Protein AF-A0A376TXD8-F1 (afdb_monomer_lite)

Structure (mmCIF, N/CA/C/O backbone):
data_AF-A0A376TXD8-F1
#
_entry.id   AF-A0A376TXD8-F1
#
loop_
_atom_site.group_PDB
_atom_site.id
_atom_site.type_symbol
_atom_site.label_atom_id
_atom_site.label_alt_id
_atom_site.label_comp_id
_atom_site.label_asym_id
_atom_site.label_entity_id
_atom_site.label_seq_id
_atom_site.pdbx_PDB_ins_code
_atom_site.Cartn_x
_atom_site.Cartn_y
_atom_site.Cartn_z
_atom_site.occupancy
_atom_site.B_iso_or_equiv
_atom_site.auth_seq_id
_atom_site.auth_comp_id
_atom_site.auth_asym_id
_atom_site.auth_atom_id
_atom_site.pdbx_PDB_model_num
ATOM 1 N N . MET A 1 1 ? -13.820 11.924 5.774 1.00 65.69 1 MET A N 1
ATOM 2 C CA . MET A 1 1 ? -12.631 11.388 5.081 1.00 65.69 1 MET A CA 1
ATOM 3 C C . MET A 1 1 ? -12.832 11.495 3.589 1.00 65.69 1 MET A C 1
ATOM 5 O O . MET A 1 1 ? -13.934 11.227 3.119 1.00 65.69 1 MET A O 1
ATOM 9 N N . THR A 1 2 ? -11.788 11.890 2.873 1.00 83.31 2 THR A N 1
ATOM 10 C CA . THR A 1 2 ? -11.817 12.029 1.415 1.00 83.31 2 THR A CA 1
ATOM 11 C C . THR A 1 2 ? -11.485 10.683 0.780 1.00 83.31 2 THR A C 1
ATOM 13 O O . THR A 1 2 ? -10.575 9.992 1.231 1.00 83.31 2 THR A O 1
ATOM 16 N N . LYS A 1 3 ? -12.220 10.278 -0.258 1.00 85.31 3 LYS A N 1
ATOM 17 C CA . LYS A 1 3 ? -11.833 9.122 -1.075 1.00 85.31 3 LYS A CA 1
ATOM 18 C C . LYS A 1 3 ? -10.859 9.603 -2.145 1.00 85.31 3 LYS A C 1
ATOM 20 O O . LYS A 1 3 ? -11.187 10.530 -2.882 1.00 85.31 3 LYS A O 1
ATOM 25 N N . LEU A 1 4 ? -9.681 8.991 -2.232 1.00 83.25 4 LEU A N 1
ATOM 26 C CA . LEU A 1 4 ? -8.779 9.233 -3.354 1.00 83.25 4 LEU A CA 1
ATOM 27 C C . LEU A 1 4 ? -9.286 8.449 -4.565 1.00 83.25 4 LEU A C 1
ATOM 29 O O . LEU A 1 4 ? -9.490 7.242 -4.468 1.00 83.25 4 LEU A O 1
ATOM 33 N N . TYR A 1 5 ? -9.483 9.111 -5.701 1.00 82.06 5 TYR A N 1
ATOM 34 C CA . TYR A 1 5 ? -9.755 8.439 -6.970 1.00 82.06 5 TYR A CA 1
ATOM 35 C C . TYR A 1 5 ? -8.471 8.421 -7.789 1.00 82.06 5 TYR A C 1
ATOM 37 O O . TYR A 1 5 ? -7.891 9.471 -8.057 1.00 82.06 5 TYR A O 1
ATOM 45 N N . ILE A 1 6 ? -8.011 7.227 -8.155 1.00 79.50 6 ILE A N 1
ATOM 46 C CA . ILE A 1 6 ? -6.819 7.052 -8.981 1.00 79.50 6 ILE A CA 1
ATOM 47 C C . ILE A 1 6 ? -7.295 6.731 -10.392 1.00 79.50 6 ILE A C 1
ATOM 49 O O . ILE A 1 6 ? -7.798 5.638 -10.649 1.00 79.50 6 ILE A O 1
ATOM 53 N N . GLU A 1 7 ? -7.159 7.691 -11.305 1.00 71.81 7 GLU A N 1
ATOM 54 C CA . GLU A 1 7 ? -7.436 7.449 -12.718 1.00 71.81 7 GLU A CA 1
ATOM 55 C C . GLU A 1 7 ? -6.341 6.583 -13.341 1.00 71.81 7 GLU A C 1
ATOM 57 O O . GLU A 1 7 ? -5.137 6.823 -13.196 1.00 71.81 7 GLU A O 1
ATOM 62 N N . HIS A 1 8 ? -6.775 5.554 -14.060 1.00 68.12 8 HIS A N 1
ATOM 63 C CA . HIS A 1 8 ? -5.895 4.725 -14.859 1.00 68.12 8 HIS A CA 1
ATOM 64 C C . HIS A 1 8 ? -5.486 5.479 -16.130 1.00 68.12 8 HIS A C 1
ATOM 66 O O . HIS A 1 8 ? -6.326 5.946 -16.892 1.00 68.12 8 HIS A O 1
ATOM 72 N N . SER A 1 9 ? -4.179 5.573 -16.379 1.00 75.00 9 SER A N 1
ATOM 73 C CA . SER A 1 9 ? -3.668 5.971 -17.687 1.00 75.00 9 SER A CA 1
ATOM 74 C C . SER A 1 9 ? -3.546 4.739 -18.579 1.00 75.00 9 SER A C 1
ATOM 76 O O . SER A 1 9 ? -2.797 3.826 -18.243 1.00 75.00 9 SER A O 1
ATOM 78 N N . GLU A 1 10 ? -4.186 4.769 -19.749 1.00 81.00 10 GLU A N 1
ATOM 79 C CA . GLU A 1 10 ? -4.063 3.742 -20.804 1.00 81.00 10 GLU A CA 1
ATOM 80 C C . GLU A 1 10 ? -2.648 3.663 -21.417 1.00 81.00 10 GLU A C 1
ATOM 82 O O . GLU A 1 10 ? -2.332 2.782 -22.222 1.00 81.00 10 GLU A O 1
ATOM 87 N N . ASN A 1 11 ? -1.758 4.595 -21.057 1.00 83.81 11 ASN A N 1
ATOM 88 C CA . ASN A 1 11 ? -0.380 4.583 -21.518 1.00 83.81 11 ASN A CA 1
ATOM 89 C C . ASN A 1 11 ? 0.397 3.450 -20.834 1.00 83.81 11 ASN A C 1
ATOM 91 O O . ASN A 1 11 ? 0.867 3.588 -19.704 1.00 83.81 11 ASN A O 1
ATOM 95 N N . LYS A 1 12 ? 0.595 2.357 -21.575 1.00 80.94 12 LYS A N 1
ATOM 96 C CA . LYS A 1 12 ? 1.329 1.156 -21.142 1.00 80.94 12 LYS A CA 1
ATOM 97 C C . LYS A 1 12 ? 2.781 1.420 -20.728 1.00 80.94 12 LYS A C 1
ATOM 99 O O . LYS A 1 12 ? 3.354 0.604 -20.017 1.00 80.94 12 LYS A O 1
ATOM 104 N N . ASN A 1 13 ? 3.363 2.550 -21.133 1.00 82.94 13 ASN A N 1
ATOM 105 C CA . ASN A 1 13 ? 4.728 2.936 -20.774 1.00 82.94 13 ASN A CA 1
ATOM 106 C C . ASN A 1 13 ? 4.791 3.795 -19.500 1.00 82.94 13 ASN A C 1
ATOM 108 O O . ASN A 1 13 ? 5.880 4.166 -19.063 1.00 82.94 13 ASN A O 1
ATOM 112 N N . ARG A 1 14 ? 3.647 4.162 -18.904 1.00 84.56 14 ARG A N 1
ATOM 113 C CA . ARG A 1 14 ? 3.621 4.999 -17.704 1.00 84.56 14 ARG A CA 1
ATOM 114 C C . ARG A 1 14 ? 3.847 4.156 -16.455 1.00 84.56 14 ARG A C 1
ATOM 116 O O . ARG A 1 14 ? 3.102 3.223 -16.168 1.00 84.56 14 ARG A O 1
ATOM 123 N N . MET A 1 15 ? 4.837 4.554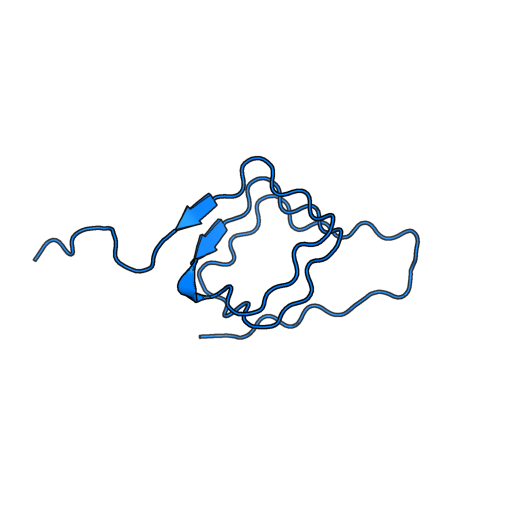 -15.665 1.00 81.94 15 MET A N 1
ATOM 124 C CA . MET A 1 15 ? 5.094 3.948 -14.364 1.00 81.94 15 MET A CA 1
ATOM 125 C C . MET A 1 15 ? 4.056 4.423 -13.336 1.00 81.94 15 MET A C 1
ATOM 127 O O . MET A 1 15 ? 3.753 5.615 -13.241 1.00 81.94 15 MET A O 1
ATOM 131 N N . LYS A 1 16 ? 3.507 3.481 -12.564 1.00 89.19 16 LYS A N 1
ATOM 132 C CA . LYS A 1 16 ? 2.513 3.725 -11.512 1.00 89.19 16 LYS A CA 1
ATOM 133 C C . LYS A 1 16 ? 3.228 3.922 -10.171 1.00 89.19 16 LYS A C 1
ATOM 135 O O . LYS A 1 16 ? 3.432 2.966 -9.431 1.00 89.19 16 LYS A O 1
ATOM 140 N N . VAL A 1 17 ? 3.680 5.143 -9.888 1.00 92.50 17 VAL A N 1
ATOM 141 C CA . VAL A 1 17 ? 4.540 5.439 -8.726 1.00 92.50 17 VAL A CA 1
ATOM 142 C C . VAL A 1 17 ? 3.854 6.401 -7.771 1.00 92.50 17 VAL A C 1
ATOM 144 O O . VAL A 1 17 ? 3.491 7.504 -8.170 1.00 92.50 17 VAL A O 1
ATOM 147 N N . PHE A 1 18 ? 3.763 6.003 -6.504 1.00 94.50 18 PHE A N 1
ATOM 148 C CA . PHE A 1 18 ? 3.403 6.871 -5.382 1.00 94.50 18 PHE A CA 1
ATOM 149 C C . PHE A 1 18 ? 4.418 6.779 -4.234 1.00 94.50 18 PHE A C 1
ATOM 151 O O . PHE A 1 18 ? 4.065 7.001 -3.079 1.00 94.50 18 PHE A O 1
ATOM 158 N N . ALA A 1 19 ? 5.679 6.462 -4.528 1.00 95.38 19 ALA A N 1
ATOM 159 C CA . ALA A 1 19 ? 6.711 6.332 -3.504 1.00 95.38 19 ALA A CA 1
ATOM 160 C C . ALA A 1 19 ? 6.783 7.570 -2.583 1.00 95.38 19 ALA A C 1
ATOM 162 O O . ALA A 1 19 ? 6.765 8.708 -3.052 1.00 95.38 19 ALA A O 1
ATOM 163 N N . GLY A 1 20 ? 6.840 7.341 -1.270 1.00 97.06 20 GLY A N 1
ATOM 164 C CA . GLY A 1 20 ? 6.888 8.377 -0.237 1.00 97.06 20 GLY A CA 1
ATOM 165 C C . GLY A 1 20 ? 5.560 9.090 0.044 1.00 97.06 20 GLY A C 1
ATOM 166 O O . GLY A 1 20 ? 5.532 10.007 0.868 1.00 97.06 20 GLY A O 1
ATOM 167 N N . THR A 1 21 ? 4.458 8.703 -0.608 1.00 96.12 21 THR A N 1
ATOM 168 C CA . THR A 1 21 ? 3.171 9.399 -0.458 1.00 96.12 21 THR A CA 1
ATOM 169 C C . THR A 1 21 ? 2.525 9.096 0.892 1.00 96.12 21 THR A C 1
ATOM 171 O O . THR A 1 21 ? 2.528 7.964 1.379 1.00 96.12 21 THR A O 1
ATOM 174 N N . ASN A 1 22 ? 1.936 10.121 1.507 1.00 95.44 22 ASN A N 1
ATOM 175 C CA . ASN A 1 22 ? 1.179 9.982 2.742 1.00 95.44 22 ASN A CA 1
ATOM 176 C C . ASN A 1 22 ? -0.322 9.830 2.445 1.00 95.44 22 ASN A C 1
ATOM 178 O O . ASN A 1 22 ? -0.966 10.799 2.048 1.00 95.44 22 ASN A O 1
ATOM 182 N N . PHE A 1 23 ? -0.878 8.634 2.643 1.00 94.81 23 PHE A N 1
ATOM 183 C CA . PHE A 1 23 ? -2.291 8.327 2.394 1.00 94.81 23 PHE A CA 1
ATOM 184 C C . PHE A 1 23 ? -3.162 8.336 3.661 1.00 94.81 23 PHE A C 1
ATOM 186 O O . PHE A 1 23 ? -4.316 7.927 3.603 1.00 94.81 23 PHE A O 1
ATOM 193 N N . ILE A 1 24 ? -2.647 8.808 4.801 1.00 91.31 24 ILE A N 1
ATOM 194 C CA . ILE A 1 24 ? -3.330 8.717 6.107 1.00 91.31 24 ILE A CA 1
ATOM 195 C C . ILE A 1 24 ? -4.661 9.491 6.204 1.00 91.31 24 ILE A C 1
ATOM 197 O O . ILE A 1 24 ? -5.478 9.196 7.070 1.00 91.31 24 ILE A O 1
ATOM 201 N N . ASP A 1 25 ? -4.912 10.448 5.309 1.00 90.44 25 ASP A N 1
ATOM 202 C CA . ASP A 1 25 ? -6.172 11.211 5.272 1.00 90.44 25 ASP A CA 1
ATOM 203 C C . ASP A 1 25 ? -7.191 10.665 4.254 1.00 90.44 25 ASP A C 1
ATOM 205 O O . ASP A 1 25 ? -8.294 11.210 4.099 1.00 90.44 25 ASP A O 1
ATOM 209 N N . PHE A 1 26 ? -6.837 9.586 3.549 1.00 92.56 26 PHE A N 1
ATOM 210 C CA . PHE A 1 26 ? -7.630 9.035 2.459 1.00 92.56 26 PHE A CA 1
ATOM 211 C C . PHE A 1 26 ? -8.222 7.678 2.811 1.00 92.56 26 PHE A C 1
ATOM 213 O O . PHE A 1 26 ? -7.525 6.758 3.224 1.00 92.56 26 PHE A O 1
ATOM 220 N N . ASN A 1 27 ? -9.516 7.517 2.529 1.00 92.94 27 ASN A N 1
ATOM 221 C CA . ASN A 1 27 ? -10.112 6.190 2.498 1.00 92.94 27 ASN A CA 1
ATOM 222 C C . ASN A 1 27 ? -9.704 5.487 1.191 1.00 92.94 27 ASN A C 1
ATOM 224 O O . ASN A 1 27 ? -10.137 5.888 0.104 1.00 92.94 27 ASN A O 1
ATOM 228 N N . MET A 1 28 ? -8.900 4.431 1.312 1.00 94.06 28 MET A N 1
ATOM 229 C CA . MET A 1 28 ? -8.381 3.626 0.202 1.00 94.06 28 MET A CA 1
ATOM 230 C C . MET A 1 28 ? -9.186 2.333 -0.020 1.00 94.06 28 MET A C 1
ATOM 232 O O . MET A 1 28 ? -8.777 1.467 -0.797 1.00 94.06 28 MET A O 1
ATOM 236 N N . THR A 1 29 ? -10.358 2.213 0.614 1.00 93.88 29 THR A N 1
ATOM 237 C CA . THR A 1 29 ? -11.221 1.033 0.516 1.00 93.88 29 THR A CA 1
ATOM 238 C C . THR A 1 29 ? -11.601 0.757 -0.937 1.00 93.88 29 THR A C 1
ATOM 240 O O . THR A 1 29 ? -12.129 1.630 -1.639 1.00 93.88 29 THR A O 1
ATOM 243 N N . GLY A 1 30 ? -11.370 -0.481 -1.374 1.00 94.25 30 GLY A N 1
ATOM 244 C CA . GLY A 1 30 ? -11.716 -0.963 -2.711 1.00 94.25 30 GLY A CA 1
ATOM 245 C C . GLY A 1 30 ? -10.808 -0.464 -3.837 1.00 94.25 30 GLY A C 1
ATOM 246 O O . GLY A 1 30 ? -11.154 -0.646 -5.002 1.00 94.25 30 GLY A O 1
ATOM 247 N N . GLN A 1 31 ? -9.693 0.208 -3.535 1.00 93.38 31 GLN A N 1
ATOM 248 C CA . GLN A 1 31 ? -8.797 0.713 -4.576 1.00 93.38 31 GLN A CA 1
ATOM 249 C C . GLN A 1 31 ? -8.008 -0.412 -5.244 1.00 93.38 31 GLN A C 1
ATOM 251 O O . GLN A 1 31 ? -7.610 -1.388 -4.608 1.00 93.38 31 GLN A O 1
ATOM 256 N N . ASN A 1 32 ? -7.730 -0.242 -6.536 1.00 93.00 32 ASN A N 1
ATOM 257 C CA . ASN A 1 32 ? -6.822 -1.123 -7.253 1.00 93.00 32 ASN A CA 1
ATOM 258 C C . ASN A 1 32 ? -5.437 -0.480 -7.379 1.00 93.00 32 ASN A C 1
ATOM 260 O O . ASN A 1 32 ? -5.216 0.371 -8.241 1.00 93.00 32 ASN A O 1
ATOM 264 N N . LEU A 1 33 ? -4.508 -0.919 -6.532 1.00 94.06 33 LEU A N 1
ATOM 265 C CA . LEU A 1 33 ? -3.106 -0.508 -6.541 1.00 94.06 33 LEU A CA 1
ATOM 266 C C . LEU A 1 33 ? -2.192 -1.596 -7.120 1.00 94.06 33 LEU A C 1
ATOM 268 O O . LEU A 1 33 ? -0.991 -1.610 -6.848 1.00 94.06 33 LEU A O 1
ATOM 272 N N . SER A 1 34 ? -2.729 -2.491 -7.955 1.00 93.56 34 SER A N 1
ATOM 273 C CA . SER A 1 34 ? -1.935 -3.555 -8.563 1.00 93.56 34 SER A CA 1
ATOM 274 C C . SER A 1 34 ? -0.788 -2.991 -9.410 1.00 93.56 34 SER A C 1
ATOM 276 O O . SER A 1 34 ? -1.017 -2.130 -10.277 1.00 93.56 34 SER A O 1
ATOM 278 N N . GLY A 1 35 ? 0.427 -3.493 -9.189 1.00 93.75 35 GLY A N 1
ATOM 279 C CA . GLY A 1 35 ? 1.638 -3.083 -9.903 1.00 93.75 35 GLY A CA 1
ATOM 280 C C . GLY A 1 35 ? 2.169 -1.690 -9.544 1.00 93.75 35 GLY A C 1
ATOM 281 O O . GLY A 1 35 ? 3.040 -1.179 -10.248 1.00 93.75 35 GLY A O 1
ATOM 282 N N . PHE A 1 36 ? 1.641 -1.033 -8.504 1.00 94.94 36 PHE A N 1
ATOM 283 C CA . PHE A 1 36 ? 2.160 0.266 -8.071 1.00 94.94 36 PHE A CA 1
ATOM 284 C C . PHE A 1 36 ? 3.476 0.129 -7.302 1.00 94.94 36 PHE A C 1
ATOM 286 O O . PHE A 1 36 ? 3.658 -0.784 -6.499 1.00 94.94 36 PHE A O 1
ATOM 293 N N . VAL A 1 37 ? 4.367 1.103 -7.483 1.00 96.69 37 VAL A N 1
ATOM 294 C CA . VAL A 1 37 ? 5.503 1.330 -6.585 1.00 96.69 37 VAL A CA 1
ATOM 295 C C . VAL A 1 37 ? 5.042 2.251 -5.461 1.00 96.69 37 VAL A C 1
ATOM 297 O O . VAL A 1 37 ? 4.790 3.437 -5.687 1.00 96.69 37 VAL A O 1
ATOM 300 N N . LEU A 1 38 ? 4.923 1.690 -4.260 1.00 97.19 38 LEU A N 1
ATOM 301 C CA . LEU A 1 38 ? 4.412 2.350 -3.057 1.00 97.19 38 LEU A CA 1
ATOM 302 C C . LEU A 1 38 ? 5.486 2.491 -1.979 1.00 97.19 38 LEU A C 1
ATOM 304 O O . LEU A 1 38 ? 5.161 2.777 -0.829 1.00 97.19 38 LEU A O 1
ATOM 308 N N . THR A 1 39 ? 6.757 2.316 -2.331 1.00 98.06 39 THR A N 1
ATOM 309 C CA . THR A 1 39 ? 7.841 2.320 -1.352 1.00 98.06 39 THR A CA 1
ATOM 310 C C .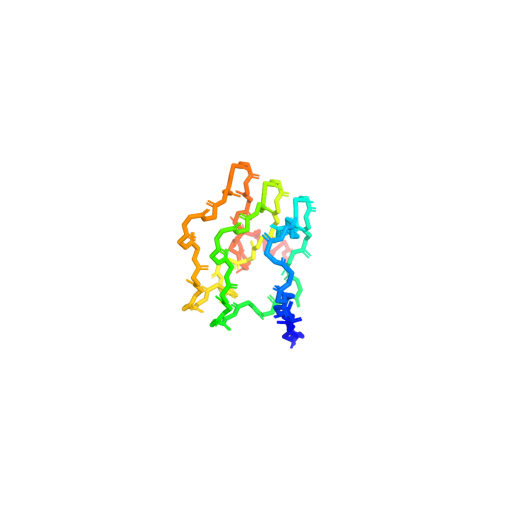 THR A 1 39 ? 7.830 3.576 -0.484 1.00 98.06 39 THR A C 1
ATOM 312 O O . THR A 1 39 ? 7.526 4.662 -0.975 1.00 98.06 39 THR A O 1
ATOM 315 N N . LEU A 1 40 ? 8.116 3.449 0.814 1.00 98.00 40 LEU A N 1
ATOM 316 C CA . LEU A 1 40 ? 8.091 4.561 1.785 1.00 98.00 40 LEU A CA 1
ATOM 317 C C . LEU A 1 40 ? 6.720 5.252 1.975 1.00 98.00 40 LEU A C 1
ATOM 319 O O . LEU A 1 40 ? 6.647 6.302 2.620 1.00 98.00 40 LEU A O 1
ATOM 323 N N . SER A 1 41 ? 5.632 4.710 1.417 1.00 97.81 41 SER A N 1
ATOM 324 C CA . SER A 1 41 ? 4.293 5.290 1.592 1.00 97.81 41 SER A CA 1
ATOM 325 C C . SER A 1 41 ? 3.733 5.004 2.982 1.00 97.81 41 SER A C 1
ATOM 327 O O . SER A 1 41 ? 4.181 4.094 3.682 1.00 97.81 41 SER A O 1
ATOM 329 N N . ARG A 1 42 ? 2.723 5.779 3.383 1.00 97.12 42 ARG A N 1
ATOM 330 C CA . ARG A 1 42 ? 2.047 5.631 4.678 1.00 97.12 42 ARG A CA 1
ATOM 331 C C . ARG A 1 42 ? 0.557 5.414 4.494 1.00 97.12 42 ARG A C 1
ATOM 333 O O . ARG A 1 42 ? -0.080 6.207 3.809 1.00 97.12 42 ARG A O 1
ATOM 340 N N . PHE A 1 43 ? 0.009 4.399 5.152 1.00 96.12 43 PHE A N 1
ATOM 341 C CA . PHE A 1 43 ? -1.423 4.098 5.168 1.00 96.12 43 PHE A CA 1
ATOM 342 C C . PHE A 1 43 ? -1.909 3.864 6.597 1.00 96.12 43 PHE A C 1
ATOM 344 O O . PHE A 1 43 ? -1.135 3.427 7.451 1.00 96.12 43 PHE A O 1
ATOM 351 N N . TYR A 1 44 ? -3.200 4.078 6.839 1.00 94.50 44 TYR A N 1
ATOM 352 C CA . TYR A 1 44 ? -3.880 3.462 7.975 1.00 94.50 44 TYR A CA 1
ATOM 353 C C . TYR A 1 44 ? -4.486 2.127 7.562 1.00 94.50 44 TYR A C 1
ATOM 355 O O . TYR A 1 44 ? -5.109 2.038 6.508 1.00 94.50 44 TYR A O 1
ATOM 363 N N . PHE A 1 45 ? -4.323 1.100 8.391 1.00 92.56 45 PHE A N 1
ATOM 364 C CA . PHE A 1 45 ? -4.798 -0.255 8.124 1.00 92.56 45 PHE A CA 1
ATOM 365 C C . PHE A 1 45 ? -6.317 -0.295 7.906 1.00 92.56 45 PHE A C 1
ATOM 367 O O . PHE A 1 45 ? -6.811 -0.991 7.022 1.00 92.56 45 PHE A O 1
ATOM 374 N N . GLU A 1 46 ? -7.056 0.514 8.662 1.00 92.12 46 GLU A N 1
ATOM 375 C CA . GLU A 1 46 ? -8.514 0.622 8.603 1.00 92.12 46 GLU A CA 1
ATOM 376 C C . GLU A 1 46 ? -9.021 1.189 7.272 1.00 92.12 46 GLU A C 1
ATOM 378 O O . GLU A 1 46 ? -10.162 0.936 6.888 1.00 92.12 46 GLU A O 1
ATOM 383 N N . ASP A 1 47 ? -8.177 1.927 6.549 1.00 93.94 47 ASP A N 1
ATOM 384 C CA . ASP A 1 47 ? -8.537 2.536 5.271 1.00 93.94 47 ASP A CA 1
ATOM 385 C C . ASP A 1 47 ? -8.256 1.607 4.075 1.00 93.94 47 ASP A C 1
ATOM 387 O O . ASP A 1 47 ? -8.508 2.000 2.939 1.00 93.94 47 ASP A O 1
ATOM 391 N N . LEU A 1 48 ? -7.757 0.382 4.298 1.00 94.62 48 LEU A N 1
ATOM 392 C CA . LEU A 1 48 ? -7.303 -0.552 3.251 1.00 94.62 48 LEU A CA 1
ATOM 393 C C . LEU A 1 48 ? -8.247 -1.732 2.990 1.00 94.62 48 LEU A C 1
ATOM 395 O O . LEU A 1 48 ? -7.855 -2.721 2.370 1.00 94.62 48 LEU A O 1
ATOM 399 N N . LEU A 1 49 ? -9.500 -1.660 3.439 1.00 95.31 49 LEU A N 1
ATOM 400 C CA . LEU A 1 49 ? -10.463 -2.739 3.217 1.00 95.31 49 LEU A CA 1
ATOM 401 C C . LEU A 1 49 ? -10.646 -3.016 1.713 1.00 95.31 49 LEU A C 1
ATOM 403 O O . LEU A 1 49 ? -10.869 -2.103 0.921 1.00 95.31 49 LEU A O 1
ATOM 407 N N . ASN A 1 50 ? -10.580 -4.285 1.304 1.00 95.94 50 ASN A N 1
ATOM 408 C CA . ASN A 1 50 ? -10.750 -4.717 -0.093 1.00 95.94 50 ASN A CA 1
ATOM 409 C C . ASN A 1 50 ? -9.799 -4.043 -1.103 1.00 95.94 50 ASN A C 1
ATOM 411 O O . ASN A 1 50 ? -10.160 -3.866 -2.267 1.00 95.94 50 ASN A O 1
ATOM 415 N N . ILE A 1 51 ? -8.603 -3.637 -0.680 1.00 95.56 51 ILE A N 1
ATOM 416 C CA . ILE A 1 51 ? -7.595 -3.084 -1.587 1.00 95.56 51 ILE A CA 1
ATOM 417 C C . ILE A 1 51 ? -6.882 -4.196 -2.370 1.00 95.56 51 ILE A C 1
ATOM 419 O O . ILE A 1 51 ? -6.611 -5.272 -1.835 1.00 95.56 51 ILE A O 1
ATOM 423 N N . ASN A 1 52 ? -6.550 -3.936 -3.635 1.00 95.69 52 ASN A N 1
ATOM 424 C CA . ASN A 1 52 ? -5.740 -4.848 -4.440 1.00 95.69 52 ASN A CA 1
ATOM 425 C C . ASN A 1 52 ? -4.278 -4.375 -4.495 1.00 95.69 52 ASN A C 1
ATOM 427 O O . ASN A 1 52 ? -3.987 -3.346 -5.104 1.00 95.69 52 ASN A O 1
ATOM 431 N N . PHE A 1 53 ? -3.373 -5.158 -3.903 1.00 96.56 53 PHE A N 1
ATOM 432 C CA . PHE A 1 53 ? -1.920 -4.956 -3.944 1.00 96.56 53 PHE A CA 1
ATOM 433 C C . PHE A 1 53 ? -1.173 -5.988 -4.809 1.00 96.56 53 PHE A C 1
ATOM 435 O O . PHE A 1 53 ? 0.045 -6.101 -4.689 1.00 96.56 53 PHE A O 1
ATOM 442 N N . THR A 1 54 ? -1.851 -6.761 -5.666 1.00 97.19 54 THR A N 1
ATOM 443 C CA . THR A 1 54 ? -1.184 -7.734 -6.552 1.00 97.19 54 THR A CA 1
ATOM 444 C C . THR A 1 54 ? -0.042 -7.069 -7.324 1.00 97.19 54 THR A C 1
ATOM 446 O O . THR A 1 54 ? -0.231 -6.025 -7.945 1.00 97.19 54 THR A O 1
ATOM 449 N N . ASP A 1 55 ? 1.153 -7.654 -7.253 1.00 96.50 55 ASP A N 1
ATOM 450 C CA . ASP A 1 55 ? 2.388 -7.160 -7.880 1.00 96.50 55 ASP A CA 1
ATOM 451 C C . ASP A 1 55 ? 2.836 -5.746 -7.458 1.00 96.50 55 ASP A C 1
ATOM 453 O O . ASP A 1 55 ? 3.711 -5.154 -8.090 1.00 96.50 55 ASP A O 1
ATOM 457 N N . ALA A 1 56 ? 2.262 -5.170 -6.397 1.00 96.69 56 ALA A N 1
ATOM 458 C CA . ALA A 1 56 ? 2.711 -3.886 -5.874 1.00 96.69 56 ALA A CA 1
ATOM 459 C C . ALA A 1 56 ? 4.063 -4.024 -5.155 1.00 96.69 56 ALA A C 1
ATOM 461 O O . ALA A 1 56 ? 4.294 -4.964 -4.392 1.00 96.69 56 ALA A O 1
ATOM 462 N N . ASN A 1 57 ? 4.946 -3.041 -5.338 1.00 97.81 57 ASN A N 1
ATOM 463 C CA . ASN A 1 57 ? 6.163 -2.929 -4.543 1.00 97.81 57 ASN A CA 1
ATOM 464 C C . ASN A 1 57 ? 5.873 -2.125 -3.267 1.00 97.81 57 ASN A C 1
ATOM 466 O O . ASN A 1 57 ? 5.737 -0.901 -3.317 1.00 97.81 57 ASN A O 1
ATOM 470 N N . LEU A 1 58 ? 5.806 -2.834 -2.137 1.00 97.62 58 LEU A N 1
ATOM 471 C CA . LEU A 1 58 ? 5.520 -2.296 -0.804 1.00 97.62 58 LEU A CA 1
ATOM 472 C C . LEU A 1 58 ? 6.775 -2.100 0.070 1.00 97.62 58 LEU A C 1
ATOM 474 O O . LEU A 1 58 ? 6.631 -1.860 1.267 1.00 97.62 58 LEU A O 1
ATOM 478 N N . GLY A 1 59 ? 7.992 -2.192 -0.479 1.00 98.06 59 GLY A N 1
ATOM 479 C CA . GLY A 1 59 ? 9.231 -2.046 0.300 1.00 98.06 59 GLY A CA 1
ATOM 480 C C . GLY A 1 59 ? 9.242 -0.775 1.159 1.00 98.06 59 GLY A C 1
ATOM 481 O O . GLY A 1 59 ? 8.963 0.312 0.663 1.00 98.06 59 GLY A O 1
ATOM 482 N N . ASP A 1 60 ? 9.507 -0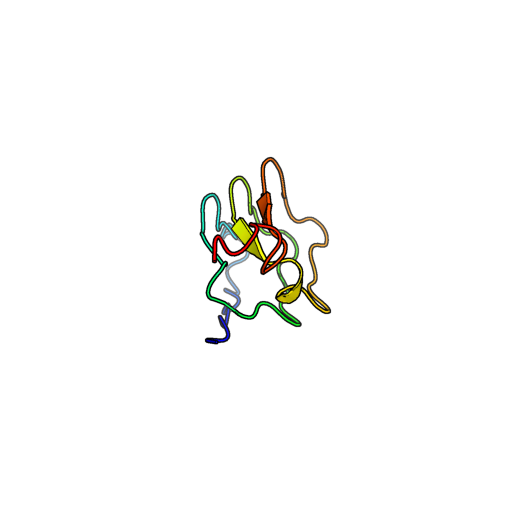.907 2.457 1.00 98.25 60 ASP A N 1
ATOM 483 C CA . ASP A 1 60 ? 9.487 0.196 3.432 1.00 98.25 60 ASP A CA 1
ATOM 484 C C . ASP A 1 60 ? 8.149 0.963 3.546 1.00 98.25 60 ASP A C 1
ATOM 486 O O . ASP A 1 60 ? 8.106 2.077 4.070 1.00 98.25 60 ASP A O 1
ATOM 490 N N . THR A 1 61 ? 7.036 0.398 3.066 1.00 97.62 61 THR A N 1
ATOM 491 C CA . THR A 1 61 ? 5.694 0.961 3.302 1.00 97.62 61 THR A CA 1
ATOM 492 C C . THR A 1 61 ? 5.321 0.800 4.771 1.00 97.62 61 THR A C 1
ATOM 494 O O . THR A 1 61 ? 5.483 -0.276 5.347 1.00 97.62 61 THR A O 1
ATOM 497 N N . ILE A 1 62 ? 4.780 1.857 5.377 1.00 96.38 62 ILE A N 1
ATOM 498 C CA . ILE A 1 62 ? 4.388 1.871 6.787 1.00 96.38 62 ILE A CA 1
ATOM 499 C C . ILE A 1 62 ? 2.864 1.822 6.900 1.00 96.38 62 ILE A C 1
ATOM 501 O O . ILE A 1 62 ? 2.153 2.667 6.348 1.00 96.38 62 ILE A O 1
ATOM 505 N N . PHE A 1 63 ? 2.372 0.852 7.667 1.00 94.81 63 PHE A N 1
ATOM 506 C CA . PHE A 1 63 ? 0.960 0.697 8.002 1.00 94.81 63 PHE A CA 1
ATOM 507 C C . PHE A 1 63 ? 0.745 1.057 9.472 1.00 94.81 63 PHE A C 1
ATOM 509 O O . PHE A 1 63 ? 1.286 0.405 10.364 1.00 94.81 63 PHE A O 1
ATOM 516 N N . TYR A 1 64 ? -0.034 2.103 9.722 1.00 92.88 64 TYR A N 1
ATOM 517 C CA . TYR A 1 64 ? -0.440 2.521 11.060 1.00 92.88 64 TYR A CA 1
ATOM 518 C C . TYR A 1 64 ? -1.814 1.944 11.404 1.00 92.88 64 TYR A C 1
ATOM 520 O O . TYR A 1 64 ? -2.622 1.690 10.518 1.00 92.88 64 TYR A O 1
ATOM 528 N N . ILE A 1 65 ? -2.110 1.807 12.692 1.00 91.12 65 ILE A N 1
ATOM 529 C CA . ILE A 1 65 ? -3.464 1.550 13.198 1.00 91.12 65 ILE A CA 1
ATOM 530 C C . ILE A 1 65 ? -3.987 2.888 13.735 1.00 91.12 65 ILE A C 1
ATOM 532 O O . ILE A 1 65 ? -3.294 3.543 14.526 1.00 91.12 65 ILE A O 1
ATOM 536 N N . LYS A 1 66 ? -5.170 3.340 13.298 1.00 82.75 66 LYS A N 1
ATOM 537 C CA . LYS A 1 66 ? -5.806 4.551 13.842 1.00 82.75 66 LYS A CA 1
ATOM 538 C C . LYS A 1 66 ? -6.037 4.317 15.335 1.00 82.75 66 LYS A C 1
ATOM 540 O O . LYS A 1 66 ? -6.894 3.527 15.711 1.00 82.75 66 LYS A O 1
ATOM 545 N N . ASN A 1 67 ?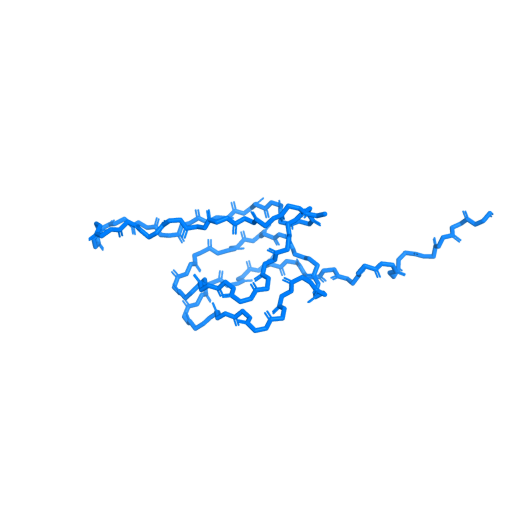 -5.297 5.042 16.178 1.00 72.06 67 ASN A N 1
ATOM 546 C CA . ASN A 1 67 ? -5.410 5.079 17.648 1.00 72.06 67 ASN A CA 1
ATOM 547 C C . ASN A 1 67 ? -4.537 4.111 18.476 1.00 72.06 67 ASN A C 1
ATOM 549 O O . ASN A 1 67 ? -4.855 3.873 19.637 1.00 72.06 67 ASN A O 1
ATOM 553 N N . THR A 1 68 ? -3.401 3.611 17.975 1.00 65.94 68 THR A N 1
ATOM 554 C CA . THR A 1 68 ? -2.410 2.933 18.852 1.00 65.94 68 THR A CA 1
ATOM 555 C C . THR A 1 68 ? -1.433 3.879 19.554 1.00 65.94 68 THR A 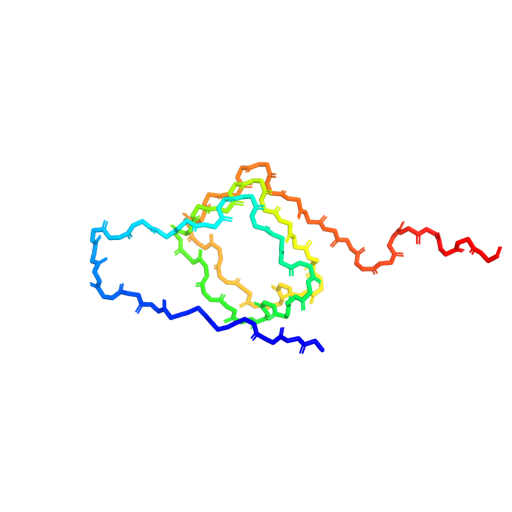C 1
ATOM 557 O O . THR A 1 68 ? -0.571 3.420 20.301 1.00 65.94 68 THR A O 1
ATOM 560 N N . LEU A 1 69 ? -1.553 5.194 19.357 1.00 58.88 69 LEU A N 1
ATOM 561 C CA . LEU A 1 69 ? -0.942 6.151 20.277 1.00 58.88 69 LEU A CA 1
ATOM 562 C C . LEU A 1 69 ? -1.896 6.316 21.465 1.00 58.88 69 LEU A C 1
ATOM 564 O O . LEU A 1 69 ? -3.061 6.651 21.230 1.00 58.88 69 LEU A O 1
ATOM 568 N N . PRO A 1 70 ? -1.456 6.080 22.716 1.00 47.50 70 PRO A N 1
ATOM 569 C CA . PRO A 1 70 ? -2.287 6.383 23.870 1.00 47.50 70 PRO A CA 1
ATOM 570 C C . PRO A 1 70 ? -2.689 7.855 23.781 1.00 47.50 70 PRO A C 1
ATOM 572 O O . PRO A 1 70 ? -1.832 8.729 23.640 1.00 47.50 70 PRO A O 1
ATOM 575 N N . GLN A 1 71 ? -3.994 8.124 23.820 1.00 51.97 71 GLN A N 1
ATOM 576 C CA . GLN A 1 71 ? -4.471 9.477 24.060 1.00 51.97 71 GLN A CA 1
ATOM 577 C C . GLN A 1 71 ? -3.957 9.849 25.449 1.00 51.97 71 GLN A C 1
ATOM 579 O O . GLN A 1 71 ? -4.407 9.291 26.449 1.00 51.97 71 GLN A O 1
ATOM 584 N N . ILE A 1 72 ? -2.938 10.706 25.495 1.00 51.34 72 ILE A N 1
ATOM 585 C CA . ILE A 1 72 ? -2.517 11.343 26.737 1.00 51.34 72 ILE A CA 1
ATOM 586 C C . ILE A 1 72 ? -3.695 12.239 27.125 1.00 51.34 72 ILE A C 1
ATOM 588 O O . ILE A 1 72 ? -3.951 13.238 26.452 1.00 51.34 72 ILE A O 1
ATOM 592 N N . ILE A 1 73 ? -4.460 11.782 28.118 1.00 51.72 73 ILE A N 1
ATOM 593 C CA . ILE A 1 73 ? -5.518 12.546 28.788 1.00 51.72 73 ILE A CA 1
ATOM 594 C C . ILE A 1 73 ? -4.852 13.589 29.684 1.00 51.72 73 ILE A C 1
ATOM 596 O O . ILE A 1 73 ? -3.855 13.218 30.349 1.00 51.72 73 ILE A O 1
#

Radius of gyration: 13.4 Å; chains: 1; bounding box: 22×20×50 Å

pLDDT: mean 87.96, std 12.59, range [47.5, 98.25]

Foldseek 3Di:
DAADDDDDDPPPPDAQEDALAECDVHQCAQAECDLYAHHNYEYEPVSCHNYHHHNYNCHNYYYHHVPPPDPPD

Sequence (73 aa):
MTKLYIEHSENKNRMKVFAGTNFIDFNMTGQNLSGFVLTLSRFYFEDLLNINFTDANLGDTIFYIKNTLPQII

Organism: Escherichia coli (NCBI:txid562)

Secondary structure (DSSP, 8-state):
-EEPP-PPP--TT---B-TT-B-TTEE-TT-B-TT-B-TT-EEEGGG-TT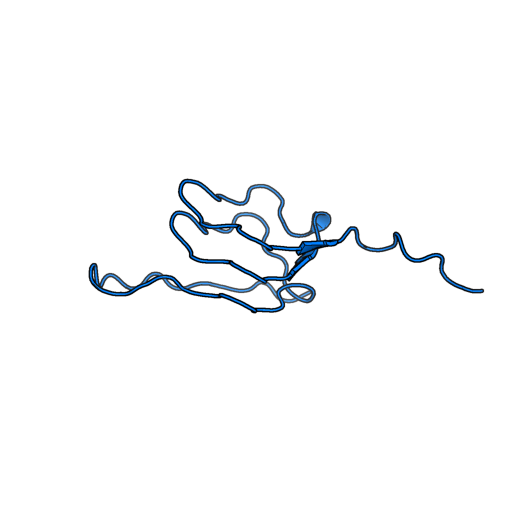-B-TT-B-TT-EEE-TT-S----